Protein AF-A0A1X7SM51-F1 (afdb_monomer)

Organism: Amphimedon queenslandica (NCBI:txid400682)

pLDDT: mean 74.19, std 21.56, range [29.61, 98.06]

Foldseek 3Di:
DVVLLVVLLVVLQVLLVVDPLRDDLVVVLVVVCVVDVVCNVVSVVDDDVSSVSVSLSVVAAQQDPPVVVCSCVVSVSVVSVVSVVVSNVVLVVVLVVVVCCCCVVPNPDDDQADEDEDEQVDPPSVVVNVVVSDDPSHQDYFHDYDDPPPPDDPPRDDDPDPDDDPDPPDDDD

Radius of gyration: 20.59 Å; Cα contacts (8 Å, |Δi|>4): 116; chains: 1; bounding box: 46×61×58 Å

Sequence (173 aa):
MRLKFEKTFITVGSIMLKNPQLPSINDIKSVLRFCNKALRPQLAQCKNIHEILELISDNSSFGDISLLEYLVNQFNIEEAKPVIKEYKEAVEEFKEMRLSRIFNEQFLHASERMIIVVDEDMNGLIYKDVQELLPDHVRAVNVIRYGRDGDSMLGVWKQKSSANSVGKTSQTT

Secondary structure (DSSP, 8-state):
-HHHHHHHHHHHHHHHHH-TTPPPHHHHHHHHHHH-GGGHHHHHH--SHHHHHHHHHTTS-SS--HHHHHHHHHTT-GGGHHHHHHHHHHHHHHHHHHHHHHHHHHTTTT-S-------TTS-HHHHHHHHHTS-TT----------SSS-----------------------

Mean predicted aligned error: 12.81 Å

Structure (mmCIF, N/CA/C/O backbone):
data_AF-A0A1X7SM51-F1
#
_entry.id   AF-A0A1X7SM51-F1
#
loop_
_atom_site.group_PDB
_atom_site.id
_atom_site.type_symbol
_atom_site.label_atom_id
_atom_site.label_alt_id
_atom_site.label_comp_id
_atom_site.label_asym_id
_atom_site.label_entity_id
_atom_site.label_seq_id
_atom_site.pdbx_PDB_ins_code
_atom_site.Cartn_x
_atom_site.Cartn_y
_atom_site.Cartn_z
_atom_site.occupancy
_atom_site.B_iso_or_equiv
_atom_site.auth_seq_id
_atom_site.auth_comp_id
_atom_site.auth_asym_id
_atom_site.auth_atom_id
_atom_site.pdbx_PDB_model_num
ATOM 1 N N . MET A 1 1 ? 12.263 -6.465 -4.363 1.00 85.56 1 MET A N 1
ATOM 2 C CA . MET A 1 1 ? 11.324 -5.329 -4.286 1.00 85.56 1 MET A CA 1
ATOM 3 C C . MET A 1 1 ? 9.883 -5.751 -4.064 1.00 85.56 1 MET A C 1
ATOM 5 O O . MET A 1 1 ? 9.358 -5.364 -3.031 1.00 85.56 1 MET A O 1
ATOM 9 N N . ARG A 1 2 ? 9.276 -6.615 -4.892 1.00 82.88 2 ARG A N 1
ATOM 10 C CA . ARG A 1 2 ? 7.895 -7.091 -4.654 1.00 82.88 2 ARG A CA 1
ATOM 11 C C . ARG A 1 2 ? 7.664 -7.704 -3.261 1.00 82.88 2 ARG A C 1
ATOM 13 O O . ARG A 1 2 ? 6.760 -7.280 -2.560 1.00 82.88 2 ARG A O 1
ATOM 20 N N . LEU A 1 3 ? 8.570 -8.568 -2.796 1.00 88.00 3 LEU A N 1
ATOM 21 C CA . LEU A 1 3 ? 8.514 -9.108 -1.426 1.00 88.00 3 LEU A CA 1
ATOM 22 C C . LEU A 1 3 ? 8.592 -8.021 -0.337 1.00 88.00 3 LEU A C 1
ATOM 24 O O . LEU A 1 3 ? 7.968 -8.153 0.709 1.00 88.00 3 LEU A O 1
ATOM 28 N N . LYS A 1 4 ? 9.360 -6.942 -0.565 1.00 91.06 4 LYS A N 1
ATOM 29 C CA . LYS A 1 4 ? 9.457 -5.821 0.386 1.00 91.06 4 LYS A CA 1
ATOM 30 C C . LYS A 1 4 ? 8.159 -5.004 0.388 1.00 91.06 4 LYS A C 1
ATOM 32 O O . LYS A 1 4 ? 7.714 -4.624 1.459 1.00 91.06 4 LYS A O 1
ATOM 37 N N . PHE A 1 5 ? 7.531 -4.819 -0.776 1.00 91.19 5 PHE A N 1
ATOM 38 C CA . PHE A 1 5 ? 6.209 -4.198 -0.915 1.00 91.19 5 PHE A CA 1
ATOM 39 C C . PHE A 1 5 ? 5.135 -4.979 -0.154 1.00 91.19 5 PHE A C 1
ATOM 41 O O . PHE A 1 5 ? 4.501 -4.428 0.738 1.00 91.19 5 PHE A O 1
ATOM 48 N N . GLU A 1 6 ? 4.997 -6.280 -0.406 1.00 91.75 6 GLU A N 1
ATOM 49 C CA . GLU A 1 6 ? 4.018 -7.125 0.297 1.00 91.75 6 GLU A CA 1
ATOM 50 C C . GLU A 1 6 ? 4.272 -7.145 1.811 1.00 91.75 6 GLU A C 1
ATOM 52 O O . GLU A 1 6 ? 3.352 -6.974 2.616 1.00 91.75 6 GLU A O 1
ATOM 57 N N . LYS A 1 7 ? 5.544 -7.251 2.218 1.00 94.69 7 LYS A N 1
ATOM 58 C CA . LYS A 1 7 ? 5.937 -7.176 3.629 1.00 94.69 7 LYS A CA 1
ATOM 59 C C . LYS A 1 7 ? 5.537 -5.845 4.275 1.00 94.69 7 LYS A C 1
ATOM 61 O O . LYS A 1 7 ? 5.133 -5.862 5.439 1.00 94.69 7 LYS A O 1
ATOM 66 N N . THR A 1 8 ? 5.621 -4.718 3.564 1.00 96.62 8 THR A N 1
ATOM 67 C CA . THR A 1 8 ? 5.170 -3.407 4.062 1.00 96.62 8 THR A CA 1
ATOM 68 C C . THR A 1 8 ? 3.690 -3.445 4.430 1.00 96.62 8 THR A C 1
ATOM 70 O O . THR A 1 8 ? 3.342 -3.104 5.560 1.00 96.62 8 THR A O 1
ATOM 73 N N . PHE A 1 9 ? 2.825 -3.940 3.541 1.00 95.94 9 PHE A N 1
ATOM 74 C CA . PHE A 1 9 ? 1.385 -4.047 3.810 1.00 95.94 9 PHE A CA 1
ATOM 75 C C . PHE A 1 9 ? 1.078 -4.986 4.982 1.00 95.94 9 PHE A C 1
ATOM 77 O O . PHE A 1 9 ? 0.302 -4.629 5.869 1.00 95.94 9 PHE A O 1
ATOM 84 N N . ILE A 1 10 ? 1.732 -6.150 5.045 1.00 95.19 10 ILE A N 1
ATOM 85 C CA . ILE A 1 10 ? 1.561 -7.111 6.149 1.00 95.19 10 ILE A CA 1
ATOM 86 C C . ILE A 1 10 ? 1.989 -6.499 7.489 1.00 95.19 10 ILE A C 1
ATOM 88 O O . ILE A 1 10 ? 1.301 -6.651 8.506 1.00 95.19 10 ILE A O 1
ATOM 92 N N . THR A 1 11 ? 3.119 -5.790 7.499 1.00 97.19 11 THR A N 1
ATOM 93 C CA . THR A 1 11 ? 3.666 -5.160 8.706 1.00 97.19 11 THR A CA 1
ATOM 94 C C . THR A 1 11 ? 2.745 -4.045 9.189 1.00 97.19 11 THR A C 1
ATOM 96 O O . THR A 1 11 ? 2.370 -4.033 10.360 1.00 97.19 11 THR A O 1
ATOM 99 N N . VAL A 1 12 ? 2.308 -3.158 8.288 1.00 96.50 12 VAL A N 1
ATOM 100 C CA . VAL A 1 12 ? 1.354 -2.088 8.616 1.00 96.50 12 VAL A CA 1
ATOM 101 C C . VAL A 1 12 ? 0.032 -2.669 9.116 1.00 96.50 12 VAL A C 1
ATOM 103 O O . VAL A 1 12 ? -0.463 -2.229 10.149 1.00 96.50 12 VAL A O 1
ATOM 106 N N . GLY A 1 13 ? -0.506 -3.708 8.472 1.00 95.06 13 GLY A N 1
ATOM 107 C CA . GLY A 1 13 ? -1.729 -4.371 8.932 1.00 95.06 13 GLY A CA 1
ATOM 108 C C . GLY A 1 13 ? -1.597 -4.974 10.331 1.00 95.06 13 GLY A C 1
ATOM 109 O O . GLY A 1 13 ? -2.502 -4.845 11.154 1.00 95.06 13 GLY A O 1
ATOM 110 N N . SER A 1 14 ? -0.440 -5.562 10.640 1.00 95.44 14 SER A N 1
ATOM 111 C CA . SER A 1 14 ? -0.146 -6.088 11.978 1.00 95.44 14 SER A CA 1
ATOM 112 C C . SER A 1 14 ? -0.064 -4.986 13.036 1.00 95.44 14 SER A C 1
ATOM 114 O O . SER A 1 14 ? -0.478 -5.199 14.174 1.00 95.44 14 SER A O 1
ATOM 116 N N . ILE A 1 15 ? 0.466 -3.813 12.677 1.00 95.88 15 ILE A N 1
ATOM 117 C CA . ILE A 1 15 ? 0.505 -2.633 13.550 1.00 95.88 15 ILE A CA 1
ATOM 118 C C . ILE A 1 15 ? -0.911 -2.099 13.777 1.00 95.88 15 ILE A C 1
ATOM 120 O O . ILE A 1 15 ? -1.302 -1.886 14.921 1.00 95.88 15 ILE A O 1
ATOM 124 N N . MET A 1 16 ? -1.698 -1.957 12.707 1.00 93.56 16 MET A N 1
ATOM 125 C CA . MET A 1 16 ? -3.091 -1.506 12.772 1.00 93.56 16 MET A CA 1
ATOM 126 C C . MET A 1 16 ? -3.907 -2.362 13.738 1.00 93.56 16 MET A C 1
ATOM 128 O O . MET A 1 16 ? -4.549 -1.819 14.627 1.00 93.56 16 MET A O 1
ATOM 132 N N . LEU A 1 17 ? -3.826 -3.690 13.629 1.00 91.75 17 LEU A N 1
ATOM 133 C CA . LEU A 1 17 ? -4.563 -4.608 14.506 1.00 91.75 17 LEU A CA 1
ATOM 134 C C . LEU A 1 17 ? -4.166 -4.534 15.983 1.00 91.75 17 LEU A C 1
ATOM 136 O O . LEU A 1 17 ? -4.967 -4.878 16.847 1.00 91.75 17 LEU A O 1
ATOM 140 N N . LYS A 1 18 ? -2.930 -4.126 16.276 1.00 92.56 18 LYS A N 1
ATOM 141 C CA . LYS A 1 18 ? -2.448 -3.950 17.650 1.00 92.56 18 LYS A CA 1
ATOM 142 C C . LYS A 1 18 ? -2.796 -2.578 18.219 1.00 92.56 18 LYS A C 1
ATOM 144 O O . LYS A 1 18 ? -2.688 -2.408 19.430 1.00 92.56 18 LYS A O 1
ATOM 149 N N . ASN A 1 19 ? -3.186 -1.617 17.379 1.00 88.81 19 ASN A N 1
ATOM 150 C CA . ASN A 1 19 ? -3.528 -0.272 17.812 1.00 88.81 19 ASN A CA 1
ATOM 151 C C . ASN A 1 19 ? -4.924 -0.266 18.472 1.00 88.81 19 ASN A C 1
ATOM 153 O O . ASN A 1 19 ? -5.920 -0.496 17.785 1.00 88.81 19 ASN A O 1
ATOM 157 N N . PRO A 1 20 ? -5.036 0.041 19.779 1.00 83.12 20 PRO A N 1
ATOM 158 C CA . PRO A 1 20 ? -6.324 0.084 20.474 1.00 83.12 20 PRO A CA 1
ATOM 159 C C . PRO A 1 20 ? -7.262 1.179 19.953 1.00 83.12 20 PRO A C 1
ATOM 161 O O . PRO A 1 20 ? -8.471 1.085 20.135 1.00 83.12 20 PRO A O 1
ATOM 164 N N . GLN A 1 21 ? -6.701 2.217 19.328 1.00 85.19 21 GLN A N 1
ATOM 165 C CA . GLN A 1 21 ? -7.435 3.340 18.746 1.00 85.19 21 GLN A CA 1
ATOM 166 C C . GLN A 1 21 ? -7.780 3.111 17.271 1.00 85.19 21 GLN A C 1
ATOM 168 O O . GLN A 1 21 ? -8.213 4.042 16.589 1.00 85.19 21 GLN A O 1
ATOM 173 N N . LEU A 1 22 ? -7.568 1.895 16.752 1.00 87.75 22 LEU A N 1
ATOM 174 C CA . LEU A 1 22 ? -7.929 1.582 15.380 1.00 87.75 22 LEU A CA 1
ATOM 175 C C . LEU A 1 22 ? -9.447 1.771 15.192 1.00 87.75 22 LEU A C 1
ATOM 177 O O . LEU A 1 22 ? -10.234 1.163 15.923 1.00 87.75 22 LEU A O 1
ATOM 181 N N . PRO A 1 23 ? -9.878 2.569 14.201 1.00 87.81 23 PRO A N 1
ATOM 182 C CA . PRO A 1 23 ? -11.288 2.706 13.875 1.00 87.81 23 PRO A CA 1
ATOM 183 C C . PRO A 1 23 ? -11.919 1.376 13.469 1.00 87.81 23 PRO A C 1
ATOM 185 O O . PRO A 1 23 ? -11.239 0.430 13.056 1.00 87.81 23 PRO A O 1
ATOM 188 N N . SER A 1 24 ? -13.251 1.325 13.500 1.00 91.81 24 SER A N 1
ATOM 189 C CA . SER A 1 24 ? -13.957 0.144 13.022 1.00 91.81 24 SER A CA 1
ATOM 190 C C . SER A 1 24 ? -13.695 -0.075 11.530 1.00 91.81 24 SER A C 1
ATOM 192 O O . SER A 1 24 ? -13.441 0.858 10.763 1.00 91.81 24 SER A O 1
ATOM 194 N N . ILE A 1 25 ? -13.841 -1.320 11.076 1.00 92.81 25 ILE A N 1
ATOM 195 C CA . ILE A 1 25 ? -13.734 -1.634 9.648 1.00 92.81 25 ILE A CA 1
ATOM 196 C C . ILE A 1 25 ? -14.685 -0.782 8.790 1.00 92.81 25 ILE A C 1
ATOM 198 O O . ILE A 1 25 ? -14.335 -0.398 7.676 1.00 92.81 25 ILE A O 1
ATOM 202 N N . ASN A 1 26 ? -15.869 -0.442 9.306 1.00 93.06 26 ASN A N 1
ATOM 203 C CA . ASN A 1 26 ? -16.843 0.377 8.588 1.00 93.06 26 ASN A CA 1
ATOM 204 C C . ASN A 1 26 ? -16.384 1.834 8.449 1.00 93.06 26 ASN A C 1
ATOM 206 O O . ASN A 1 26 ? -16.646 2.450 7.414 1.00 93.06 26 ASN A O 1
ATOM 210 N N . ASP A 1 27 ? -15.655 2.363 9.431 1.00 92.31 27 ASP A N 1
ATOM 211 C CA . ASP A 1 27 ? -15.072 3.706 9.359 1.00 92.31 27 ASP A CA 1
ATOM 212 C C . ASP A 1 27 ? -13.956 3.746 8.311 1.00 92.31 27 ASP A C 1
ATOM 214 O O . ASP A 1 27 ? -13.939 4.620 7.442 1.00 92.31 27 ASP A O 1
ATOM 218 N N . ILE A 1 28 ? -13.089 2.728 8.309 1.00 93.25 28 ILE A N 1
ATOM 219 C CA . ILE A 1 28 ? -12.021 2.570 7.311 1.00 93.25 28 ILE A CA 1
ATOM 220 C C . ILE A 1 28 ? -12.614 2.468 5.899 1.00 93.25 28 ILE A C 1
ATOM 222 O O . ILE A 1 28 ? -12.200 3.193 4.990 1.00 93.25 28 ILE A O 1
ATOM 226 N N . LYS A 1 29 ? -13.639 1.625 5.710 1.00 93.50 29 LYS A N 1
ATOM 227 C CA . LYS A 1 29 ? -14.370 1.521 4.437 1.00 93.50 29 LYS A CA 1
ATOM 228 C C . LYS A 1 29 ? -14.987 2.855 4.023 1.00 93.50 29 LYS A C 1
ATOM 230 O O . LYS A 1 29 ? -14.959 3.197 2.842 1.00 93.50 29 LYS A O 1
ATOM 235 N N . SER A 1 30 ? -15.548 3.604 4.969 1.00 91.31 30 SER A N 1
ATOM 236 C CA . SER A 1 30 ? -16.183 4.894 4.693 1.00 91.31 30 SER A CA 1
ATOM 237 C C . SER A 1 30 ? -15.177 5.903 4.156 1.00 91.31 30 SER A C 1
ATOM 239 O O . SER A 1 30 ? -15.439 6.503 3.116 1.00 91.31 30 SER A O 1
ATOM 241 N N . VAL A 1 31 ? -14.003 6.013 4.783 1.00 91.38 31 VAL A N 1
ATOM 242 C CA . VAL A 1 31 ? -12.898 6.860 4.309 1.00 91.38 31 VAL A CA 1
ATOM 243 C C . VAL A 1 31 ? -12.466 6.454 2.895 1.00 91.38 31 VAL A C 1
ATOM 245 O O . VAL A 1 31 ? -12.480 7.272 1.972 1.00 91.38 31 VAL A O 1
ATOM 248 N N . LEU A 1 32 ? -12.187 5.167 2.677 1.00 91.75 32 LEU A N 1
ATOM 249 C CA . LEU A 1 32 ? -11.731 4.650 1.381 1.00 91.75 32 LEU A CA 1
ATOM 250 C C . LEU A 1 32 ? -12.743 4.851 0.246 1.00 91.75 32 LEU A C 1
ATOM 252 O O . LEU A 1 32 ? -12.358 5.037 -0.912 1.00 91.75 32 LEU A O 1
ATOM 256 N N . ARG A 1 33 ? -14.041 4.885 0.570 1.00 88.44 33 ARG A N 1
ATOM 257 C CA . ARG A 1 33 ? -15.125 5.153 -0.386 1.00 88.44 33 ARG A CA 1
ATOM 258 C C . ARG A 1 33 ? -14.999 6.519 -1.068 1.00 88.44 33 ARG A C 1
ATOM 260 O O . ARG A 1 33 ? -15.546 6.694 -2.170 1.00 88.44 33 ARG A O 1
ATOM 267 N N . PHE A 1 34 ? -14.339 7.474 -0.413 1.00 86.75 34 PHE A N 1
ATOM 268 C CA . PHE A 1 34 ? -14.069 8.813 -0.934 1.00 86.75 34 PHE A CA 1
ATOM 269 C C . PHE A 1 34 ? -12.727 8.895 -1.666 1.00 86.75 34 PHE A C 1
ATOM 271 O O . PHE A 1 34 ? -12.649 9.610 -2.662 1.00 86.75 34 PHE A O 1
ATOM 278 N N . CYS A 1 35 ? -11.724 8.121 -1.243 1.00 84.94 35 CYS A N 1
ATOM 279 C CA . CYS A 1 35 ? -10.391 8.116 -1.851 1.00 84.94 35 CYS A CA 1
ATOM 280 C C . CYS A 1 35 ? -10.374 7.463 -3.237 1.00 84.94 35 CYS A C 1
ATOM 282 O O . CYS A 1 35 ? -9.804 8.016 -4.173 1.00 84.94 35 CYS A O 1
ATOM 284 N N . ASN A 1 36 ? -11.012 6.298 -3.393 1.00 81.50 36 ASN A N 1
ATOM 285 C CA . ASN A 1 36 ? -11.005 5.574 -4.661 1.00 81.50 36 ASN A CA 1
ATOM 286 C C . ASN A 1 36 ? -12.380 4.968 -4.970 1.00 81.50 36 ASN A C 1
ATOM 288 O O . ASN A 1 36 ? -12.775 3.920 -4.457 1.00 81.50 36 ASN A O 1
ATOM 292 N N . LYS A 1 37 ? -13.125 5.638 -5.859 1.00 85.88 37 LYS A N 1
ATOM 293 C CA . LYS A 1 37 ? -14.481 5.216 -6.240 1.00 85.88 37 LYS A CA 1
ATOM 294 C C . LYS A 1 37 ? -14.504 3.872 -6.977 1.00 85.88 37 LYS A C 1
ATOM 296 O O . LYS A 1 37 ? -15.522 3.187 -6.894 1.00 85.88 37 LYS A O 1
ATOM 301 N N . ALA A 1 38 ? -13.418 3.489 -7.651 1.00 86.81 38 ALA A N 1
ATOM 302 C CA . ALA A 1 38 ? -13.337 2.222 -8.375 1.00 86.81 38 ALA A CA 1
ATOM 303 C C . ALA A 1 38 ? -13.301 1.013 -7.426 1.00 86.81 38 ALA A C 1
ATOM 305 O O . ALA A 1 38 ? -13.837 -0.039 -7.760 1.00 86.81 38 ALA A O 1
ATOM 306 N N . LEU A 1 39 ? -12.765 1.181 -6.211 1.00 87.94 39 LEU A N 1
ATOM 307 C CA . LEU A 1 39 ? -12.671 0.099 -5.225 1.00 87.94 39 LEU A CA 1
ATOM 308 C C . LEU A 1 39 ? -13.997 -0.202 -4.522 1.00 87.94 39 LEU A C 1
ATOM 310 O O . LEU A 1 39 ? -14.110 -1.226 -3.860 1.00 87.94 39 LEU A O 1
ATOM 314 N N . ARG A 1 40 ? -15.021 0.653 -4.654 1.00 91.31 40 ARG A N 1
ATOM 315 C CA . ARG A 1 40 ? -16.273 0.558 -3.879 1.00 91.31 40 ARG A CA 1
ATOM 316 C C . ARG A 1 40 ? -16.940 -0.826 -3.894 1.00 91.31 40 ARG A C 1
ATOM 318 O O . ARG A 1 40 ? -17.359 -1.245 -2.816 1.00 91.31 40 ARG A O 1
ATOM 325 N N . PRO A 1 41 ? -17.074 -1.528 -5.040 1.00 92.06 41 PRO A N 1
ATOM 326 C CA . PRO A 1 41 ? -17.723 -2.838 -5.059 1.00 92.06 41 PRO A CA 1
ATOM 327 C C . PRO A 1 41 ? -16.928 -3.893 -4.284 1.00 92.06 41 PRO A C 1
ATOM 329 O O . PRO A 1 41 ? -17.510 -4.644 -3.508 1.00 92.06 41 PRO A O 1
ATOM 332 N N . GLN A 1 42 ? -15.603 -3.911 -4.452 1.00 94.25 42 GLN A N 1
ATOM 333 C CA . GLN A 1 42 ? -14.708 -4.876 -3.804 1.00 94.25 42 GLN A CA 1
ATOM 334 C C . GLN A 1 42 ? -14.558 -4.560 -2.310 1.00 94.25 42 GLN A C 1
ATOM 336 O O . GLN A 1 42 ? -14.701 -5.433 -1.461 1.00 94.25 42 GLN A O 1
ATOM 341 N N . LEU A 1 43 ? -14.423 -3.277 -1.972 1.00 94.25 43 LEU A N 1
ATOM 342 C CA . LEU A 1 43 ? -14.335 -2.779 -0.601 1.00 94.25 43 LEU A CA 1
ATOM 343 C C . LEU A 1 43 ? -15.568 -3.139 0.243 1.00 94.25 43 LEU A C 1
ATOM 345 O O . LEU A 1 43 ? -15.461 -3.362 1.450 1.00 94.25 43 LEU A O 1
ATOM 349 N N . ALA A 1 44 ? -16.753 -3.203 -0.375 1.00 91.69 44 ALA A N 1
ATOM 350 C CA . ALA A 1 44 ? -17.967 -3.632 0.313 1.00 91.69 44 ALA A CA 1
ATOM 351 C C . ALA A 1 44 ? -17.863 -5.085 0.808 1.00 91.69 44 ALA A C 1
ATOM 353 O O . ALA A 1 44 ? -18.373 -5.386 1.889 1.00 91.69 44 ALA A O 1
ATOM 354 N N . GLN A 1 45 ? -17.164 -5.945 0.060 1.00 94.38 45 GLN A N 1
ATOM 355 C CA . GLN A 1 45 ? -17.023 -7.375 0.338 1.00 94.38 45 GLN A CA 1
ATOM 356 C C . GLN A 1 45 ? -15.961 -7.688 1.402 1.00 94.38 45 GLN A C 1
ATOM 358 O O . GLN A 1 45 ? -16.081 -8.719 2.060 1.00 94.38 45 GLN A O 1
ATOM 363 N N . CYS A 1 46 ? -14.981 -6.802 1.619 1.00 95.81 46 CYS A N 1
ATOM 364 C CA . CYS A 1 46 ? -13.913 -7.020 2.600 1.00 95.81 46 CYS A CA 1
ATOM 365 C C . CYS A 1 46 ? -14.466 -7.205 4.026 1.00 95.81 46 CYS A C 1
ATOM 367 O O . CYS A 1 46 ? -15.263 -6.394 4.501 1.00 95.81 46 CYS A O 1
ATOM 369 N N . LYS A 1 47 ? -14.023 -8.230 4.750 1.00 94.75 47 LYS A N 1
ATOM 370 C CA . LYS A 1 47 ? -14.522 -8.588 6.091 1.00 94.75 47 LYS A CA 1
ATOM 371 C C . LYS A 1 47 ? -13.599 -8.165 7.223 1.00 94.75 47 LYS A C 1
ATOM 373 O O . LYS A 1 47 ? -14.043 -8.046 8.361 1.00 94.75 47 LYS A O 1
ATOM 378 N N . ASN A 1 48 ? -12.327 -7.941 6.924 1.00 92.81 48 ASN A N 1
ATOM 379 C CA . ASN A 1 48 ? -11.302 -7.569 7.893 1.00 92.81 48 ASN A CA 1
ATOM 380 C C . ASN A 1 48 ? -10.319 -6.561 7.275 1.00 92.81 48 ASN A C 1
ATOM 382 O O . ASN A 1 48 ? -10.382 -6.252 6.084 1.00 92.81 48 ASN A O 1
ATOM 386 N N . ILE A 1 49 ? -9.420 -6.026 8.104 1.00 92.38 49 ILE A N 1
ATOM 387 C CA . ILE A 1 49 ? -8.417 -5.051 7.665 1.00 92.38 49 ILE A CA 1
ATOM 388 C C . ILE A 1 49 ? -7.415 -5.644 6.672 1.00 92.38 49 ILE A C 1
ATOM 390 O O . ILE A 1 49 ? -6.975 -4.936 5.774 1.00 92.38 49 ILE A O 1
ATOM 394 N N . HIS A 1 50 ? -7.083 -6.932 6.786 1.00 93.12 50 HIS A N 1
ATOM 395 C CA . HIS A 1 50 ? -6.148 -7.576 5.868 1.00 93.12 50 HIS A CA 1
ATOM 396 C C . HIS A 1 50 ? -6.706 -7.618 4.448 1.00 93.12 50 HIS A C 1
ATOM 398 O O . HIS A 1 50 ? -6.012 -7.191 3.538 1.00 93.12 50 HIS A O 1
ATOM 404 N N . GLU A 1 51 ? -7.971 -8.002 4.274 1.00 95.19 51 GLU A N 1
ATOM 405 C CA . GLU A 1 51 ? -8.646 -7.986 2.968 1.00 95.19 51 GLU A CA 1
ATOM 406 C C . GLU A 1 51 ? -8.725 -6.567 2.375 1.00 95.19 51 GLU A C 1
ATOM 408 O O . GLU A 1 51 ? -8.641 -6.389 1.163 1.00 95.19 51 GLU A O 1
ATOM 413 N N . ILE A 1 52 ? -8.866 -5.531 3.214 1.00 95.06 52 ILE A N 1
ATOM 414 C CA . ILE A 1 52 ? -8.817 -4.133 2.752 1.00 95.06 52 ILE A CA 1
ATOM 415 C C . ILE A 1 52 ? -7.406 -3.764 2.280 1.00 95.06 52 ILE A C 1
ATOM 417 O O . ILE A 1 52 ? -7.251 -3.126 1.242 1.00 95.06 52 ILE A O 1
ATOM 421 N N . LEU A 1 53 ? -6.379 -4.128 3.046 1.00 95.00 53 LEU A N 1
ATOM 422 C CA . LEU A 1 53 ? -4.988 -3.819 2.720 1.00 95.00 53 LEU A CA 1
ATOM 423 C C . LEU A 1 53 ? -4.501 -4.591 1.491 1.00 95.00 53 LEU A C 1
ATOM 425 O O . LEU A 1 53 ? -3.776 -4.023 0.680 1.00 95.00 53 LEU A O 1
ATOM 429 N N . GLU A 1 54 ? -4.937 -5.837 1.329 1.00 94.06 54 GLU A N 1
ATOM 430 C CA . GLU A 1 54 ? -4.727 -6.647 0.129 1.00 94.06 54 GLU A CA 1
ATOM 431 C C . GLU A 1 54 ? -5.373 -5.978 -1.084 1.00 94.06 54 GLU A C 1
ATOM 433 O O . GLU A 1 54 ? -4.681 -5.693 -2.056 1.00 94.06 54 GLU A O 1
ATOM 438 N N . LEU A 1 55 ? -6.644 -5.571 -0.980 1.00 94.19 55 LEU A N 1
ATOM 439 C CA . LEU A 1 55 ? -7.324 -4.830 -2.044 1.00 94.19 55 LEU A CA 1
ATOM 440 C C . LEU A 1 55 ? -6.575 -3.547 -2.439 1.00 94.19 55 LEU A C 1
ATOM 442 O O . LEU A 1 55 ? -6.501 -3.210 -3.621 1.00 94.19 55 LEU A O 1
ATOM 446 N N . ILE A 1 56 ? -6.035 -2.808 -1.466 1.00 92.88 56 ILE A N 1
ATOM 447 C CA . ILE A 1 56 ? -5.236 -1.608 -1.743 1.00 92.88 56 ILE A CA 1
ATOM 448 C C . ILE A 1 56 ? -3.939 -1.989 -2.462 1.00 92.88 56 ILE A C 1
ATOM 450 O O . ILE A 1 56 ? -3.643 -1.404 -3.498 1.00 92.88 56 ILE A O 1
ATOM 454 N N . SER A 1 57 ? -3.204 -2.978 -1.950 1.00 91.69 57 SER A N 1
ATOM 455 C CA . SER A 1 57 ? -1.966 -3.493 -2.550 1.00 91.69 57 SER A CA 1
ATOM 456 C C . SER A 1 57 ? -2.174 -3.942 -3.998 1.00 91.69 57 SER A C 1
ATOM 458 O O . SER A 1 57 ? -1.405 -3.566 -4.882 1.00 91.69 57 SER A O 1
ATOM 460 N N . ASP A 1 58 ? -3.249 -4.680 -4.261 1.00 88.75 58 ASP A N 1
ATOM 461 C CA . ASP A 1 58 ? -3.596 -5.203 -5.584 1.00 88.75 58 ASP A CA 1
ATOM 462 C C . ASP A 1 58 ? -4.008 -4.120 -6.576 1.00 88.75 58 ASP A C 1
ATOM 464 O O . ASP A 1 58 ? -4.078 -4.375 -7.773 1.00 88.75 58 ASP A O 1
ATOM 468 N N . ASN A 1 59 ? -4.291 -2.907 -6.102 1.00 87.38 59 ASN A N 1
ATOM 469 C CA . ASN A 1 59 ? -4.635 -1.763 -6.941 1.00 87.38 59 ASN A CA 1
ATOM 470 C C . ASN A 1 59 ? -3.582 -0.644 -6.883 1.00 87.38 59 ASN A C 1
ATOM 472 O O . ASN A 1 59 ? -3.780 0.410 -7.494 1.00 87.38 59 ASN A O 1
ATOM 476 N N . SER A 1 60 ? -2.471 -0.879 -6.186 1.00 86.00 60 SER A N 1
ATOM 477 C CA . SER A 1 60 ? -1.331 0.027 -6.065 1.00 86.00 60 SER A CA 1
ATOM 478 C C . SER A 1 60 ? -0.214 -0.391 -7.017 1.00 86.00 60 SER A C 1
ATOM 480 O O . SER A 1 60 ? 0.050 -1.581 -7.206 1.00 86.00 60 SER A O 1
ATOM 482 N N . SER A 1 61 ? 0.468 0.595 -7.605 1.00 82.88 61 SER A N 1
ATOM 483 C CA . SER A 1 61 ? 1.781 0.345 -8.199 1.00 82.88 61 SER A CA 1
ATOM 484 C C . SER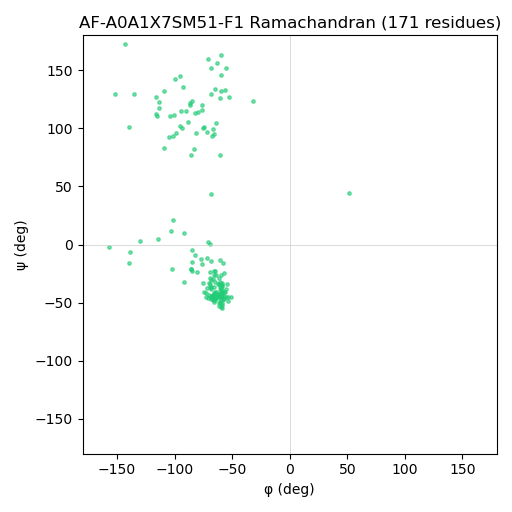 A 1 61 ? 2.794 0.113 -7.076 1.00 82.88 61 SER A C 1
ATOM 486 O O . SER A 1 61 ? 2.586 0.485 -5.919 1.00 82.88 61 SER A O 1
ATOM 488 N N . PHE A 1 62 ? 3.908 -0.523 -7.405 1.00 79.06 62 PHE A N 1
ATOM 489 C CA . PHE A 1 62 ? 5.004 -0.741 -6.476 1.00 79.06 62 PHE A CA 1
ATOM 490 C C . PHE A 1 62 ? 5.560 0.587 -5.923 1.00 79.06 62 PHE A C 1
ATOM 492 O O . PHE A 1 62 ? 5.941 0.638 -4.750 1.00 79.06 62 PHE A O 1
ATOM 499 N N . GLY A 1 63 ? 5.607 1.659 -6.722 1.00 80.00 63 GLY A N 1
ATOM 500 C CA . GLY A 1 63 ? 6.082 2.970 -6.270 1.00 80.00 63 GLY A CA 1
ATOM 501 C C . GLY A 1 63 ? 5.015 3.840 -5.598 1.00 80.00 63 GLY A C 1
ATOM 502 O O . GLY A 1 63 ? 5.371 4.719 -4.813 1.00 80.00 63 GLY A O 1
ATOM 503 N N . ASP A 1 64 ? 3.725 3.577 -5.832 1.00 86.62 64 ASP A N 1
ATOM 504 C CA . ASP A 1 64 ? 2.615 4.340 -5.256 1.00 86.62 64 ASP A CA 1
ATOM 505 C C . ASP A 1 64 ? 1.904 3.586 -4.120 1.00 86.62 64 ASP A C 1
ATOM 507 O O . ASP A 1 64 ? 0.927 2.846 -4.301 1.00 86.62 64 ASP A O 1
ATOM 511 N N . ILE A 1 65 ? 2.371 3.854 -2.900 1.00 93.19 65 ILE A N 1
ATOM 512 C CA . ILE A 1 65 ? 1.703 3.455 -1.654 1.00 93.19 65 ILE A CA 1
ATOM 513 C C . ILE A 1 65 ? 0.939 4.615 -0.994 1.00 93.19 65 ILE A C 1
ATOM 515 O O . ILE A 1 65 ? 0.666 4.565 0.208 1.00 93.19 65 ILE A O 1
ATOM 519 N N . SER A 1 66 ? 0.583 5.672 -1.735 1.00 92.44 66 SER A N 1
ATOM 520 C CA . SER A 1 66 ? -0.038 6.874 -1.159 1.00 92.44 66 SER A CA 1
ATOM 521 C C . SER A 1 66 ? -1.366 6.591 -0.464 1.00 92.44 66 SER A C 1
ATOM 523 O O . SER A 1 66 ? -1.673 7.228 0.541 1.00 92.44 66 SER A O 1
ATOM 525 N N . LEU A 1 67 ? -2.146 5.613 -0.936 1.00 93.06 67 LEU A N 1
ATOM 526 C CA . LEU A 1 67 ? -3.397 5.244 -0.269 1.00 93.06 67 LEU A CA 1
ATOM 527 C C . LEU A 1 67 ? -3.151 4.586 1.099 1.00 93.06 67 LEU A C 1
ATOM 529 O O . LEU A 1 67 ? -3.873 4.872 2.053 1.00 93.06 67 LEU A O 1
ATOM 533 N N . LEU A 1 68 ? -2.110 3.754 1.213 1.00 95.31 68 LEU A N 1
ATOM 534 C CA . LEU A 1 68 ? -1.697 3.153 2.483 1.00 95.31 68 LEU A CA 1
ATOM 535 C C . LEU A 1 68 ? -1.189 4.226 3.456 1.00 95.31 68 LEU A C 1
ATOM 537 O O . LEU A 1 68 ? -1.612 4.268 4.609 1.00 95.31 68 LEU A O 1
ATOM 541 N N . GLU A 1 69 ? -0.324 5.124 2.980 1.00 96.06 69 GLU A N 1
ATOM 542 C CA . GLU A 1 69 ? 0.183 6.256 3.762 1.00 96.06 69 GLU A CA 1
ATOM 543 C C . GLU A 1 69 ? -0.945 7.177 4.238 1.00 96.06 69 GLU A C 1
ATOM 545 O O . GLU A 1 69 ? -0.966 7.592 5.398 1.00 96.06 69 GLU A O 1
ATOM 550 N N . TYR A 1 70 ? -1.907 7.474 3.363 1.00 94.81 70 TYR A N 1
ATOM 551 C CA . TYR A 1 70 ? -3.065 8.283 3.714 1.00 94.81 70 TYR A CA 1
ATOM 552 C C . TYR A 1 70 ? -3.857 7.657 4.864 1.00 94.81 70 TYR A C 1
ATOM 554 O O . TYR A 1 70 ? -4.181 8.366 5.811 1.00 94.81 70 TYR A O 1
ATOM 562 N N . LEU A 1 71 ? -4.121 6.344 4.840 1.00 93.88 71 LEU A N 1
ATOM 563 C CA . LEU A 1 71 ? -4.809 5.667 5.947 1.00 93.88 71 LEU A CA 1
ATOM 564 C C .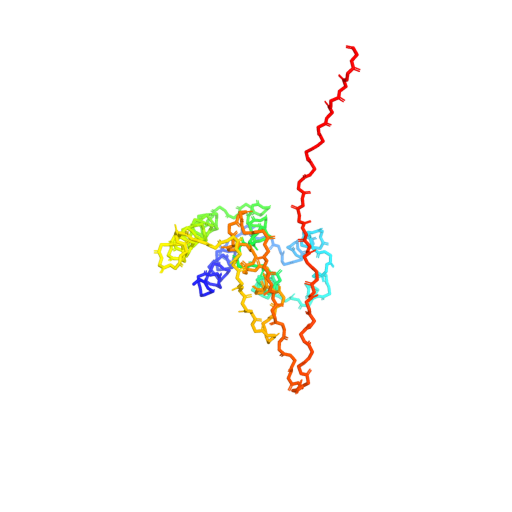 LEU A 1 71 ? -4.016 5.737 7.254 1.00 93.88 71 LEU A C 1
ATOM 566 O O . LEU A 1 71 ? -4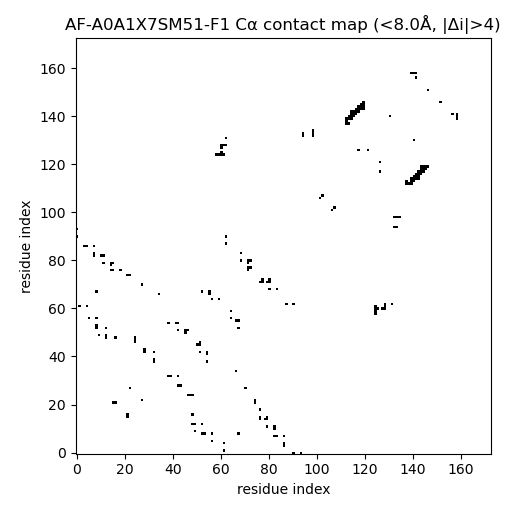.592 6.026 8.303 1.00 93.88 71 LEU A O 1
ATOM 570 N N . VAL A 1 72 ? -2.704 5.494 7.190 1.00 94.75 72 VAL A N 1
ATOM 571 C CA . VAL A 1 72 ? -1.807 5.584 8.352 1.00 94.75 72 VAL A CA 1
ATOM 572 C C . VAL A 1 72 ? -1.879 6.974 8.989 1.00 94.75 72 VAL A C 1
ATOM 574 O O . VAL A 1 72 ? -2.005 7.084 10.208 1.00 94.75 72 VAL A O 1
ATOM 577 N N . ASN A 1 73 ? -1.862 8.028 8.172 1.00 94.50 73 ASN A N 1
ATOM 578 C CA . ASN A 1 73 ? -1.944 9.409 8.642 1.00 94.50 73 ASN A CA 1
ATOM 579 C C . ASN A 1 73 ? -3.347 9.779 9.140 1.00 94.50 73 ASN A C 1
ATOM 581 O O . ASN A 1 73 ? -3.479 10.355 10.216 1.00 94.50 73 ASN A O 1
ATOM 585 N N . GLN A 1 74 ? -4.392 9.418 8.392 1.00 92.88 74 GLN A N 1
ATOM 586 C CA . GLN A 1 74 ? -5.788 9.720 8.715 1.00 92.88 74 GLN A CA 1
ATOM 587 C C . GLN A 1 74 ? -6.208 9.134 10.067 1.00 92.88 74 GLN A C 1
ATOM 589 O O . GLN A 1 74 ? -7.004 9.741 10.781 1.00 92.88 74 GLN A O 1
ATOM 594 N N . PHE A 1 75 ? -5.677 7.963 10.418 1.00 91.56 75 PHE A N 1
ATOM 595 C CA . PHE A 1 75 ? -5.976 7.279 11.677 1.00 91.56 75 PHE A CA 1
ATOM 596 C C . PHE A 1 75 ? -4.864 7.396 12.719 1.00 91.56 75 PHE A C 1
ATOM 598 O O . PHE A 1 75 ? -4.908 6.709 13.735 1.00 91.56 75 PHE A O 1
ATOM 605 N N . ASN A 1 76 ? -3.889 8.278 12.482 1.00 93.00 76 ASN A N 1
ATOM 606 C CA . ASN A 1 76 ? -2.815 8.599 13.415 1.00 93.00 76 ASN A CA 1
ATOM 607 C C . ASN A 1 76 ? -2.067 7.361 13.954 1.00 93.00 76 ASN A C 1
ATOM 609 O O . ASN A 1 76 ? -1.805 7.242 15.152 1.00 93.00 76 ASN A O 1
ATOM 613 N N . ILE A 1 77 ? -1.744 6.417 13.064 1.00 94.12 77 ILE A N 1
ATOM 614 C CA . ILE A 1 77 ? -1.030 5.178 13.401 1.00 94.12 77 ILE A CA 1
ATOM 615 C C . ILE A 1 77 ? 0.474 5.471 13.371 1.00 94.12 77 ILE A C 1
ATOM 617 O O . ILE A 1 77 ? 1.172 5.167 12.402 1.00 94.12 77 ILE A O 1
ATOM 621 N N . GLU A 1 78 ? 0.964 6.133 14.417 1.00 94.25 78 GLU A N 1
ATOM 622 C CA . GLU A 1 78 ? 2.347 6.620 14.506 1.00 94.25 78 GLU A CA 1
ATOM 623 C C . GLU A 1 78 ? 3.381 5.509 14.300 1.00 94.25 78 GLU A C 1
ATOM 625 O O . GLU A 1 78 ? 4.371 5.702 13.596 1.00 94.25 78 GLU A O 1
ATOM 630 N N . GLU A 1 79 ? 3.123 4.313 14.828 1.00 95.75 79 GLU A N 1
ATOM 631 C CA . GLU A 1 79 ? 4.033 3.171 14.741 1.00 95.75 79 GLU A CA 1
ATOM 632 C C . GLU A 1 79 ? 4.213 2.659 13.305 1.00 95.75 79 GLU A C 1
ATOM 634 O O . GLU A 1 79 ? 5.227 2.032 12.994 1.00 95.75 79 GLU A O 1
ATOM 639 N N . ALA A 1 80 ? 3.258 2.930 12.409 1.00 96.50 80 ALA A N 1
ATOM 640 C CA . ALA A 1 80 ? 3.335 2.528 11.007 1.00 96.50 80 ALA A CA 1
ATOM 641 C C . ALA A 1 80 ? 4.096 3.540 10.134 1.00 96.50 80 ALA A C 1
ATOM 643 O O . ALA A 1 80 ? 4.603 3.162 9.076 1.00 96.50 80 ALA A O 1
ATOM 644 N N . LYS A 1 81 ? 4.233 4.805 10.559 1.00 96.50 81 LYS A N 1
ATOM 645 C CA . LYS A 1 81 ? 4.917 5.844 9.766 1.00 96.50 81 LYS A CA 1
ATOM 646 C C . LYS A 1 81 ? 6.377 5.498 9.429 1.00 96.50 81 LYS A C 1
ATOM 648 O O . LYS A 1 81 ? 6.755 5.682 8.270 1.00 96.50 81 LYS A O 1
ATOM 653 N N . PRO A 1 82 ? 7.200 4.952 10.352 1.00 98.06 82 PRO A N 1
ATOM 654 C CA . PRO A 1 82 ? 8.559 4.521 10.025 1.00 98.06 82 PRO A CA 1
ATOM 655 C C . PRO A 1 82 ? 8.605 3.433 8.948 1.00 98.06 82 PRO A C 1
ATOM 657 O O . PRO A 1 82 ? 9.482 3.472 8.094 1.00 98.06 82 PRO A O 1
ATOM 660 N N . VAL A 1 83 ? 7.640 2.506 8.940 1.00 97.94 83 VAL A N 1
ATOM 661 C CA . VAL A 1 83 ? 7.561 1.422 7.944 1.00 97.94 83 VAL A CA 1
ATOM 662 C C . VAL A 1 83 ? 7.281 1.987 6.549 1.00 97.94 83 VAL A C 1
ATOM 664 O O . VAL A 1 83 ? 7.928 1.600 5.577 1.00 97.94 83 VAL A O 1
ATOM 667 N N . ILE A 1 84 ? 6.352 2.945 6.450 1.00 97.25 84 ILE A N 1
ATOM 668 C CA . ILE A 1 84 ? 6.053 3.660 5.198 1.00 97.25 84 ILE A CA 1
ATOM 669 C C . ILE A 1 84 ? 7.288 4.412 4.697 1.00 97.25 84 ILE A C 1
ATOM 671 O O . ILE A 1 84 ? 7.624 4.333 3.515 1.00 97.25 84 ILE A O 1
ATOM 675 N N . LYS A 1 85 ? 7.980 5.117 5.598 1.00 97.00 85 LYS A N 1
ATOM 676 C CA . LYS A 1 85 ? 9.193 5.869 5.273 1.00 97.00 85 LYS A CA 1
ATOM 677 C C . LYS A 1 85 ? 10.309 4.954 4.760 1.00 97.00 85 LYS A C 1
ATOM 679 O O . LYS A 1 85 ? 10.832 5.208 3.681 1.00 97.00 85 LYS A O 1
ATOM 684 N N . GLU A 1 86 ? 10.615 3.872 5.477 1.00 97.19 86 GLU A N 1
ATOM 685 C CA . GLU A 1 86 ? 11.652 2.905 5.085 1.00 97.19 86 GLU A CA 1
ATOM 686 C C . GLU A 1 86 ? 11.357 2.293 3.710 1.00 97.19 86 GLU A C 1
ATOM 688 O O . GLU A 1 86 ? 12.255 2.080 2.893 1.00 97.19 86 GLU A O 1
ATOM 693 N N . TYR A 1 87 ? 10.083 2.008 3.430 1.00 95.81 87 TYR A N 1
ATOM 694 C CA . TYR A 1 87 ? 9.690 1.493 2.130 1.00 95.81 87 TYR A CA 1
ATOM 695 C C . TYR A 1 87 ? 9.935 2.512 1.011 1.00 95.81 87 TYR A C 1
ATOM 697 O O . TYR A 1 87 ? 10.538 2.158 0.000 1.00 95.81 87 TYR A O 1
ATOM 705 N N . LYS A 1 88 ? 9.516 3.769 1.198 1.00 94.12 88 LYS A N 1
ATOM 706 C CA . LYS A 1 88 ? 9.746 4.841 0.219 1.00 94.12 88 LYS A CA 1
ATOM 707 C C . LYS A 1 88 ? 11.233 5.065 -0.048 1.00 94.12 88 LYS A C 1
ATOM 709 O O . LYS A 1 88 ? 11.631 5.139 -1.203 1.00 94.12 88 LYS A O 1
ATOM 714 N N . GLU A 1 89 ? 12.053 5.101 0.999 1.00 94.56 89 GLU A N 1
ATOM 715 C CA . GLU A 1 89 ? 13.511 5.212 0.866 1.00 94.56 89 GLU A CA 1
ATOM 716 C C . GLU A 1 89 ? 14.091 4.037 0.066 1.00 94.56 89 GLU A C 1
ATOM 718 O O . GLU A 1 89 ? 14.883 4.242 -0.849 1.00 94.56 89 GLU A O 1
ATOM 723 N N . ALA A 1 90 ? 13.628 2.811 0.330 1.00 92.31 90 ALA A N 1
ATOM 724 C CA . ALA A 1 90 ? 14.061 1.632 -0.417 1.00 92.31 90 ALA A CA 1
ATOM 725 C C . ALA A 1 90 ? 13.608 1.636 -1.889 1.00 92.31 90 ALA A C 1
ATOM 727 O O . ALA A 1 90 ? 14.278 1.042 -2.734 1.00 92.31 90 ALA A O 1
ATOM 728 N N . VAL A 1 91 ? 12.472 2.263 -2.214 1.00 89.69 91 VAL A N 1
ATOM 729 C CA . VAL A 1 91 ? 12.031 2.465 -3.605 1.00 89.69 91 VAL A CA 1
ATOM 730 C C . VAL A 1 91 ? 12.970 3.430 -4.324 1.00 89.69 91 VAL A C 1
ATOM 732 O O . VAL A 1 91 ? 13.401 3.121 -5.434 1.00 89.69 91 VAL A O 1
ATOM 735 N N . GLU A 1 92 ? 13.318 4.554 -3.699 1.00 88.62 92 GLU A N 1
ATOM 736 C CA . GLU A 1 92 ? 14.235 5.538 -4.286 1.00 88.62 92 GLU A CA 1
ATOM 737 C C . GLU A 1 92 ? 15.651 4.969 -4.452 1.00 88.62 92 GLU A C 1
ATOM 739 O O . GLU A 1 92 ? 16.223 5.057 -5.535 1.00 88.62 92 GLU A O 1
ATOM 744 N N . GLU A 1 93 ? 16.182 4.261 -3.451 1.00 89.38 93 GLU A N 1
ATOM 745 C CA . GLU A 1 93 ? 17.469 3.560 -3.571 1.00 89.38 93 GLU A CA 1
ATOM 746 C C . GLU A 1 93 ? 17.447 2.521 -4.703 1.00 89.38 93 GLU A C 1
ATOM 748 O O . GLU A 1 93 ? 18.391 2.408 -5.490 1.00 89.38 93 GLU A O 1
ATOM 753 N N . PHE A 1 94 ? 16.350 1.768 -4.826 1.00 85.25 94 PHE A N 1
ATOM 754 C CA . PHE A 1 94 ? 16.199 0.787 -5.894 1.00 85.25 94 PHE A CA 1
ATOM 755 C C . PHE A 1 94 ? 16.163 1.437 -7.281 1.00 85.25 94 PHE A C 1
ATOM 757 O O . PHE A 1 94 ? 16.776 0.897 -8.209 1.00 85.25 94 PHE A O 1
ATOM 764 N N . LYS A 1 95 ? 15.473 2.577 -7.429 1.00 79.50 95 LYS A N 1
ATOM 765 C CA . LYS A 1 95 ? 15.473 3.371 -8.665 1.00 79.50 95 LYS A CA 1
ATOM 766 C C . LYS A 1 95 ? 16.894 3.803 -9.005 1.00 79.50 95 LYS A C 1
ATOM 768 O O . LYS A 1 95 ? 17.386 3.439 -10.068 1.00 79.50 95 LYS A O 1
ATOM 773 N N . GLU A 1 96 ? 17.589 4.462 -8.084 1.00 80.25 96 GLU A N 1
ATOM 774 C CA . GLU A 1 96 ? 18.963 4.934 -8.287 1.00 80.25 96 GLU A CA 1
ATOM 775 C C . GLU A 1 96 ? 19.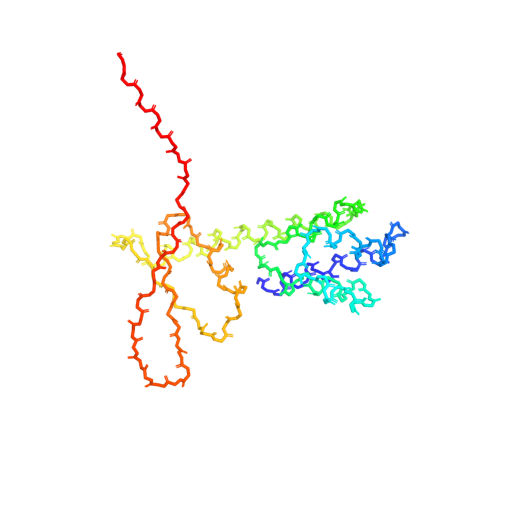924 3.796 -8.667 1.00 80.25 96 GLU A C 1
ATOM 777 O O . GLU A 1 96 ? 20.667 3.893 -9.648 1.00 80.25 96 GLU A O 1
ATOM 782 N N . MET A 1 97 ? 19.876 2.662 -7.958 1.00 79.44 97 MET A N 1
ATOM 783 C CA . MET A 1 97 ? 20.742 1.513 -8.239 1.00 79.44 97 MET A CA 1
ATOM 784 C C . MET A 1 97 ? 20.444 0.876 -9.603 1.00 79.44 97 MET A C 1
ATOM 786 O O . MET A 1 97 ? 21.364 0.503 -10.333 1.00 79.44 97 MET A O 1
ATOM 790 N N . ARG A 1 98 ? 19.168 0.722 -9.978 1.00 72.31 98 ARG A N 1
ATOM 791 C CA . ARG A 1 98 ? 18.813 0.139 -11.280 1.00 72.31 98 ARG A CA 1
ATOM 792 C C . ARG A 1 98 ? 19.146 1.065 -12.432 1.00 72.31 98 ARG A C 1
ATOM 794 O O . ARG A 1 98 ? 19.692 0.591 -13.426 1.00 72.31 98 ARG A O 1
ATOM 801 N N . LEU A 1 99 ? 18.838 2.349 -12.296 1.00 66.44 99 LEU A N 1
ATOM 802 C CA . LEU A 1 99 ? 19.142 3.347 -13.310 1.00 66.44 99 LEU A CA 1
ATOM 803 C C . LEU A 1 99 ? 20.650 3.437 -13.520 1.00 66.44 99 LEU A C 1
ATOM 805 O O . LEU A 1 99 ? 21.118 3.226 -14.636 1.00 66.44 99 LEU A O 1
ATOM 809 N N . SER A 1 100 ? 21.420 3.636 -12.451 1.00 65.25 100 SER A N 1
ATOM 810 C CA . SER A 1 100 ? 22.882 3.695 -12.537 1.00 65.25 100 SER A CA 1
ATOM 811 C C . SER A 1 100 ? 23.481 2.434 -13.157 1.00 65.25 100 SER A C 1
ATOM 813 O O . SER A 1 100 ? 24.357 2.545 -14.009 1.00 65.25 100 SER A O 1
ATOM 815 N N . ARG A 1 101 ? 22.980 1.237 -12.822 1.00 63.62 101 ARG A N 1
ATOM 816 C CA . ARG A 1 101 ? 23.460 -0.011 -13.430 1.00 63.62 101 ARG A CA 1
ATOM 817 C C . ARG A 1 101 ? 23.128 -0.109 -14.920 1.00 63.62 101 ARG A C 1
ATOM 819 O O . ARG A 1 101 ? 24.009 -0.425 -15.709 1.00 63.62 101 ARG A O 1
ATOM 826 N N . ILE A 1 102 ? 21.892 0.199 -15.319 1.00 62.78 102 ILE A N 1
ATOM 827 C CA . ILE A 1 102 ? 21.479 0.202 -16.733 1.00 62.78 102 ILE A CA 1
ATOM 828 C C . ILE A 1 102 ? 22.329 1.194 -17.543 1.00 62.78 102 ILE A C 1
ATOM 830 O O . ILE A 1 102 ? 22.788 0.864 -18.637 1.00 62.78 102 ILE A O 1
ATOM 834 N N . PHE A 1 103 ? 22.573 2.392 -17.007 1.00 61.19 103 PHE A N 1
ATOM 835 C CA . PHE A 1 103 ? 23.341 3.420 -17.708 1.00 61.19 103 PHE A CA 1
ATOM 836 C C . PHE A 1 103 ? 24.842 3.128 -17.744 1.00 61.19 103 PHE A C 1
ATOM 838 O O . PHE A 1 103 ? 25.454 3.290 -18.802 1.00 61.19 103 PHE A O 1
ATOM 845 N N . ASN A 1 104 ? 25.418 2.637 -16.646 1.00 62.03 104 ASN A N 1
ATOM 846 C CA . ASN A 1 104 ? 26.849 2.346 -16.560 1.00 62.03 104 ASN A CA 1
ATOM 847 C C . ASN A 1 104 ? 27.247 1.067 -17.304 1.00 62.03 104 ASN A C 1
ATOM 849 O O . ASN A 1 104 ? 28.346 1.014 -17.848 1.00 62.03 104 ASN A O 1
ATOM 853 N N . GLU A 1 105 ? 26.387 0.044 -17.352 1.00 58.03 105 GLU A N 1
ATOM 854 C CA . GLU A 1 105 ? 26.719 -1.225 -18.012 1.00 58.03 105 GLU A CA 1
ATOM 855 C C . GLU A 1 105 ? 26.442 -1.212 -19.526 1.00 58.03 105 GLU A C 1
ATOM 857 O O . GLU A 1 105 ? 27.032 -2.026 -20.234 1.00 58.03 105 GLU A O 1
ATOM 862 N N . GLN A 1 106 ? 25.561 -0.338 -20.050 1.00 54.22 106 GLN A N 1
ATOM 863 C CA . GLN A 1 106 ? 25.088 -0.477 -21.443 1.00 54.22 106 GLN A CA 1
ATOM 864 C C . GLN A 1 106 ? 24.943 0.808 -22.283 1.00 54.22 106 GLN A C 1
ATOM 866 O O . GLN A 1 106 ? 24.863 0.683 -23.505 1.00 54.22 106 GLN A O 1
ATOM 871 N N . PHE A 1 107 ? 24.917 2.029 -21.721 1.00 52.94 107 PHE A N 1
ATOM 872 C CA . PHE A 1 107 ? 24.384 3.185 -22.479 1.00 52.94 107 PHE A CA 1
ATOM 873 C C . PHE A 1 107 ? 25.226 4.460 -22.548 1.00 52.94 107 PHE A C 1
ATOM 875 O O . PHE A 1 107 ? 24.794 5.421 -23.186 1.00 52.94 107 PHE A O 1
ATOM 882 N N . LEU A 1 108 ? 26.435 4.499 -21.992 1.00 47.81 108 LEU A N 1
ATOM 883 C CA . LEU A 1 108 ? 27.116 5.783 -21.810 1.00 47.81 108 LEU A CA 1
ATOM 884 C C . LEU A 1 108 ? 27.646 6.511 -23.058 1.00 47.81 108 LEU A C 1
ATOM 886 O O . LEU A 1 108 ? 28.189 7.594 -22.874 1.00 47.81 108 LEU A O 1
ATOM 890 N N . HIS A 1 109 ? 27.469 6.048 -24.306 1.00 49.94 109 HIS A N 1
ATOM 891 C CA . HIS A 1 109 ? 28.071 6.798 -25.427 1.00 49.94 109 HIS A CA 1
ATOM 892 C C . HIS A 1 109 ? 27.309 7.015 -26.745 1.00 49.94 109 HIS A C 1
ATOM 894 O O . HIS A 1 109 ? 27.832 7.791 -27.542 1.00 49.94 109 HIS A O 1
ATOM 900 N N . ALA A 1 110 ? 26.119 6.455 -27.029 1.00 50.59 110 ALA A N 1
ATOM 901 C CA . ALA A 1 110 ? 25.569 6.656 -28.392 1.00 50.59 110 ALA A CA 1
ATOM 902 C C . ALA A 1 110 ? 24.054 6.533 -28.651 1.00 50.59 110 ALA A C 1
ATOM 904 O O . ALA A 1 110 ? 23.655 6.722 -29.798 1.00 50.59 110 ALA A O 1
ATOM 905 N N . SER A 1 111 ? 23.189 6.208 -27.684 1.00 52.88 111 SER A N 1
ATOM 906 C CA . SER A 1 111 ? 21.770 5.950 -28.005 1.00 52.88 111 SER A CA 1
ATOM 907 C C . SER A 1 111 ? 20.808 6.978 -27.423 1.00 52.88 111 SER A C 1
ATOM 909 O O . SER A 1 111 ? 20.630 7.072 -26.216 1.00 52.88 111 SER A O 1
ATOM 911 N N . GLU A 1 112 ? 20.112 7.689 -28.312 1.00 57.25 112 GLU A N 1
ATOM 912 C CA . GLU A 1 112 ? 19.003 8.601 -27.989 1.00 57.25 112 GLU A CA 1
ATOM 913 C C . GLU A 1 112 ? 17.719 7.865 -27.558 1.00 57.25 112 GLU A C 1
ATOM 915 O O . GLU A 1 112 ? 16.754 8.494 -27.119 1.00 57.25 112 GLU A O 1
ATOM 920 N N . ARG A 1 113 ? 17.659 6.538 -27.743 1.00 56.19 113 ARG A N 1
ATOM 921 C CA . ARG A 1 113 ? 16.447 5.730 -27.564 1.00 56.19 113 ARG A CA 1
ATOM 922 C C . ARG A 1 113 ? 16.730 4.448 -26.787 1.00 56.19 113 ARG A C 1
ATOM 924 O O . ARG A 1 113 ? 17.610 3.679 -27.155 1.00 56.19 113 ARG A O 1
ATOM 931 N N . MET A 1 114 ? 15.916 4.209 -25.761 1.00 63.38 114 MET A N 1
ATOM 932 C CA . MET A 1 114 ? 15.869 2.973 -24.983 1.00 63.38 114 MET A CA 1
ATOM 933 C C . MET A 1 114 ? 14.566 2.233 -25.315 1.00 63.38 114 MET A C 1
ATOM 935 O O . MET A 1 114 ? 13.500 2.844 -25.332 1.00 63.38 114 MET A O 1
ATOM 939 N N . ILE A 1 115 ? 14.638 0.931 -25.603 1.00 63.62 115 ILE A N 1
ATOM 940 C CA . ILE A 1 115 ? 13.461 0.088 -25.870 1.00 63.62 115 ILE A CA 1
ATOM 941 C C . ILE A 1 115 ? 13.355 -0.937 -24.742 1.00 63.62 115 ILE A C 1
ATOM 943 O O . ILE A 1 115 ? 14.290 -1.700 -24.518 1.00 63.62 115 ILE A O 1
ATOM 947 N N . ILE A 1 116 ? 12.219 -0.954 -24.041 1.00 66.38 116 ILE A N 1
ATOM 948 C CA . ILE A 1 116 ? 11.935 -1.907 -22.962 1.00 66.38 116 ILE A CA 1
ATOM 949 C C . ILE A 1 116 ? 10.747 -2.755 -23.386 1.00 66.38 116 ILE A C 1
ATOM 951 O O . ILE A 1 116 ? 9.627 -2.262 -23.489 1.00 66.38 116 ILE A O 1
ATOM 955 N N . VAL A 1 117 ? 11.008 -4.035 -23.627 1.00 65.38 117 VAL A N 1
ATOM 956 C CA . VAL A 1 117 ? 9.975 -5.016 -23.955 1.00 65.38 117 VAL A CA 1
ATOM 957 C C . VAL A 1 117 ? 9.416 -5.574 -22.651 1.00 65.38 117 VAL A C 1
ATOM 959 O O . VAL A 1 117 ? 10.165 -6.097 -21.828 1.00 65.38 117 VAL A O 1
ATOM 962 N N . VAL A 1 118 ? 8.107 -5.430 -22.461 1.00 63.47 118 VAL A N 1
ATOM 963 C CA . VAL A 1 118 ? 7.373 -5.950 -21.304 1.00 63.47 118 VAL A CA 1
ATOM 964 C C . VAL A 1 118 ? 6.380 -6.979 -21.828 1.00 63.47 118 VAL A C 1
ATOM 966 O O . VAL A 1 118 ? 5.640 -6.672 -22.759 1.00 63.47 118 VAL A O 1
ATOM 969 N N . ASP A 1 119 ? 6.405 -8.181 -21.257 1.00 58.75 119 ASP A N 1
ATOM 970 C CA . ASP A 1 119 ? 5.544 -9.301 -21.652 1.00 58.75 119 ASP A CA 1
ATOM 971 C C . ASP A 1 119 ? 4.046 -8.961 -21.494 1.00 58.75 119 ASP A C 1
ATOM 973 O O . ASP A 1 119 ? 3.670 -8.212 -20.591 1.00 58.75 119 ASP A O 1
ATOM 977 N N . GLU A 1 120 ? 3.194 -9.490 -22.378 1.00 54.47 120 GLU A N 1
ATOM 978 C CA . GLU A 1 120 ? 1.749 -9.211 -22.426 1.00 54.47 120 GLU A CA 1
ATOM 979 C C . GLU A 1 120 ? 1.000 -9.788 -21.218 1.00 54.47 120 GLU A C 1
ATOM 981 O O . GLU A 1 120 ? 0.040 -9.178 -20.747 1.00 54.47 120 GLU A O 1
ATOM 986 N N . ASP A 1 121 ? 1.479 -10.899 -20.653 1.00 57.12 121 ASP A N 1
ATOM 987 C CA . ASP A 1 121 ? 0.873 -11.533 -19.475 1.00 57.12 121 ASP A CA 1
ATOM 988 C C . ASP A 1 121 ? 1.050 -10.691 -18.182 1.00 57.12 121 ASP A C 1
ATOM 990 O O . ASP A 1 121 ? 0.606 -11.069 -17.094 1.00 57.12 121 ASP A O 1
ATOM 994 N N . MET A 1 122 ? 1.697 -9.524 -18.277 1.00 56.59 122 MET A N 1
ATOM 995 C CA . MET A 1 122 ? 1.967 -8.628 -17.158 1.00 56.59 122 MET A CA 1
ATOM 996 C C . MET A 1 122 ? 0.781 -7.678 -16.922 1.00 56.59 122 MET A C 1
ATOM 998 O O . MET A 1 122 ? 0.406 -6.871 -17.772 1.00 56.59 122 MET A O 1
ATOM 1002 N N . ASN A 1 123 ? 0.200 -7.745 -15.721 1.00 59.69 123 ASN A N 1
ATOM 1003 C CA . ASN A 1 123 ? -0.933 -6.914 -15.305 1.00 59.69 123 ASN A CA 1
ATOM 1004 C C . ASN A 1 123 ? -0.626 -5.405 -15.470 1.00 59.69 123 ASN A C 1
ATOM 1006 O O . ASN A 1 123 ? 0.523 -4.984 -15.337 1.00 59.69 123 ASN A O 1
ATOM 1010 N N . GLY A 1 124 ? -1.639 -4.556 -15.694 1.00 61.09 124 GLY A N 1
ATOM 1011 C CA . GLY A 1 124 ? -1.456 -3.119 -15.990 1.00 61.09 124 GLY A CA 1
ATOM 1012 C C . GLY A 1 124 ? -0.689 -2.312 -14.925 1.00 61.09 124 GLY A C 1
ATOM 1013 O O . GLY A 1 124 ? -0.203 -1.214 -15.202 1.00 61.09 124 GLY A O 1
ATOM 1014 N N . LEU A 1 125 ? -0.543 -2.867 -13.721 1.00 61.38 125 LEU A N 1
ATOM 1015 C CA . LEU A 1 125 ? 0.292 -2.345 -12.637 1.00 61.38 125 LEU A CA 1
ATOM 1016 C C . LEU A 1 125 ? 1.785 -2.457 -12.952 1.00 61.38 125 LEU A C 1
ATOM 1018 O O . LEU A 1 125 ? 2.529 -1.524 -12.687 1.00 61.38 125 LEU A O 1
ATOM 1022 N N . ILE A 1 126 ? 2.211 -3.530 -13.615 1.00 66.56 126 ILE A N 1
ATOM 1023 C CA . ILE A 1 126 ? 3.615 -3.758 -13.965 1.00 66.56 126 ILE A CA 1
ATOM 1024 C C . ILE A 1 126 ? 4.079 -2.754 -15.027 1.00 66.56 126 ILE A C 1
ATOM 1026 O O . ILE A 1 126 ? 5.210 -2.279 -14.979 1.00 66.56 126 ILE A O 1
ATOM 1030 N N . TYR A 1 127 ? 3.197 -2.354 -15.949 1.00 67.19 127 TYR A N 1
ATOM 1031 C CA . TYR A 1 127 ? 3.490 -1.256 -16.875 1.00 67.19 127 TYR A CA 1
ATOM 1032 C C . TYR A 1 127 ? 3.722 0.070 -16.139 1.00 67.19 127 TYR A C 1
ATOM 1034 O O . TYR A 1 127 ? 4.674 0.785 -16.450 1.00 67.19 127 TYR A O 1
ATOM 1042 N N . LYS A 1 128 ? 2.875 0.393 -15.151 1.00 69.38 128 LYS A N 1
ATOM 1043 C CA . LYS A 1 128 ? 3.058 1.592 -14.321 1.00 69.38 128 LYS A CA 1
ATOM 1044 C C . LYS A 1 128 ? 4.358 1.524 -13.529 1.00 69.38 128 LYS A C 1
ATOM 1046 O O . LYS A 1 128 ? 5.097 2.499 -13.544 1.00 69.38 128 LYS A O 1
ATOM 1051 N N . ASP A 1 129 ? 4.667 0.370 -12.941 1.00 73.19 129 ASP A N 1
ATOM 1052 C CA . ASP A 1 129 ? 5.918 0.145 -12.216 1.00 73.19 129 ASP A CA 1
ATOM 1053 C C . ASP A 1 129 ? 7.126 0.392 -13.126 1.00 73.19 129 ASP A C 1
ATOM 1055 O O . ASP A 1 129 ? 8.045 1.114 -12.758 1.00 73.19 129 ASP A O 1
ATOM 1059 N N . VAL A 1 130 ? 7.121 -0.152 -14.347 1.00 72.00 130 VAL A N 1
ATOM 1060 C CA . VAL A 1 130 ? 8.197 0.084 -15.321 1.00 72.00 130 VAL A CA 1
ATOM 1061 C C . VAL A 1 130 ? 8.289 1.563 -15.686 1.00 72.00 130 VAL A C 1
ATOM 1063 O O . VAL A 1 130 ? 9.393 2.093 -15.751 1.00 72.00 130 VAL A O 1
ATOM 1066 N N . GLN A 1 131 ? 7.161 2.243 -15.893 1.00 70.50 131 GLN A N 1
ATOM 1067 C CA . GLN A 1 131 ? 7.153 3.666 -16.223 1.00 70.50 131 GLN A CA 1
ATOM 1068 C C . GLN A 1 131 ? 7.707 4.531 -15.076 1.00 70.50 131 GLN A C 1
ATOM 1070 O O . GLN A 1 131 ? 8.469 5.455 -15.335 1.00 70.50 131 GLN A O 1
ATOM 1075 N N . GLU A 1 132 ? 7.359 4.224 -13.824 1.00 72.06 132 GLU A N 1
ATOM 1076 C CA . GLU A 1 132 ? 7.853 4.914 -12.620 1.00 72.06 132 GLU A CA 1
ATOM 1077 C C . GLU A 1 132 ? 9.340 4.663 -12.339 1.00 72.06 132 GLU A C 1
ATOM 1079 O O . GLU A 1 132 ? 9.986 5.450 -11.646 1.00 72.06 132 GLU A O 1
ATOM 1084 N N . LEU A 1 133 ? 9.882 3.551 -12.836 1.00 71.75 133 LEU A N 1
ATOM 1085 C CA . LEU A 1 133 ? 11.291 3.197 -12.683 1.00 71.75 133 LEU A CA 1
ATOM 1086 C C . LEU A 1 133 ? 1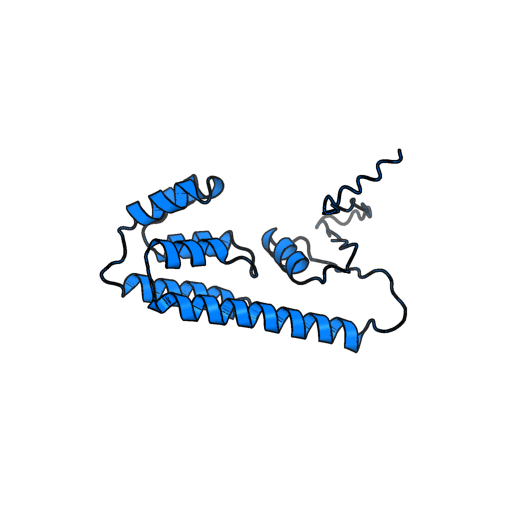2.186 3.835 -13.747 1.00 71.75 133 LEU A C 1
ATOM 1088 O O . LEU A 1 133 ? 13.398 3.645 -13.683 1.00 71.75 133 LEU A O 1
ATOM 1092 N N . LEU A 1 134 ? 11.625 4.542 -14.731 1.00 70.19 134 LEU A N 1
ATOM 1093 C CA . LEU A 1 134 ? 12.397 5.142 -15.812 1.00 70.19 134 LEU A CA 1
ATOM 1094 C C . LEU A 1 134 ? 12.731 6.605 -15.531 1.00 70.19 134 LEU A C 1
ATOM 1096 O O . LEU A 1 134 ? 11.908 7.321 -14.968 1.00 70.19 134 LEU A O 1
ATOM 1100 N N . PRO A 1 135 ? 13.914 7.082 -15.950 1.00 64.88 135 PRO A N 1
ATOM 1101 C CA . PRO A 1 135 ? 14.271 8.480 -15.786 1.00 64.88 135 PRO A CA 1
ATOM 1102 C C . PRO A 1 135 ? 13.422 9.389 -16.667 1.00 64.88 135 PRO A C 1
ATOM 1104 O O . PRO A 1 135 ? 13.101 9.042 -17.805 1.00 64.88 135 PRO A O 1
ATOM 1107 N N . ASP A 1 136 ? 13.239 10.627 -16.219 1.00 64.12 136 ASP A N 1
ATOM 1108 C CA . ASP A 1 136 ? 12.509 11.673 -16.949 1.00 64.12 136 ASP A CA 1
ATOM 1109 C C . ASP A 1 136 ? 13.067 11.967 -18.355 1.00 64.12 136 ASP A C 1
ATOM 1111 O O . ASP A 1 136 ? 12.355 12.458 -19.233 1.00 64.12 136 ASP A O 1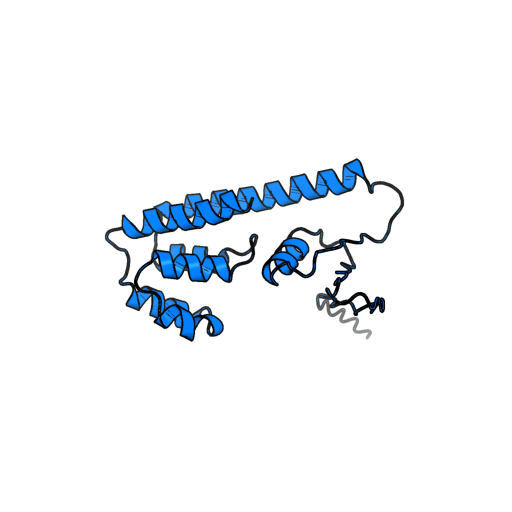
ATOM 1115 N N . HIS A 1 137 ? 14.351 11.678 -18.595 1.00 60.12 137 HIS A N 1
ATOM 1116 C CA . HIS A 1 137 ? 14.987 11.879 -19.898 1.00 60.12 137 HIS A CA 1
ATOM 1117 C C . HIS A 1 137 ? 14.724 10.737 -20.895 1.00 60.12 137 HIS A C 1
ATOM 1119 O O . HIS A 1 137 ? 15.028 10.889 -22.082 1.00 60.12 137 HIS A O 1
ATOM 1125 N N . VAL A 1 138 ? 14.131 9.617 -20.464 1.00 58.59 138 VAL A N 1
ATOM 1126 C CA . VAL A 1 138 ? 13.670 8.556 -21.367 1.00 58.59 138 VAL A CA 1
ATOM 1127 C C . VAL A 1 138 ? 12.392 9.029 -22.056 1.00 58.59 138 VAL A C 1
ATOM 1129 O O . VAL A 1 138 ? 11.293 9.010 -21.512 1.00 58.59 138 VAL A O 1
ATOM 1132 N N . ARG A 1 139 ? 12.548 9.488 -23.300 1.00 51.62 139 ARG A N 1
ATOM 1133 C CA . ARG A 1 139 ? 11.474 10.133 -24.077 1.00 51.62 139 ARG A CA 1
ATOM 1134 C C . ARG A 1 139 ? 10.436 9.170 -24.656 1.00 51.62 139 ARG A C 1
ATOM 1136 O O . ARG A 1 139 ? 9.369 9.619 -25.083 1.00 51.62 139 ARG A O 1
ATOM 1143 N N . ALA A 1 140 ? 10.747 7.878 -24.724 1.00 53.22 140 ALA A N 1
ATOM 1144 C CA . ALA A 1 140 ? 9.856 6.874 -25.285 1.00 53.22 140 ALA A CA 1
ATOM 1145 C C . ALA A 1 140 ? 10.100 5.504 -24.651 1.00 53.22 140 ALA A C 1
ATOM 1147 O O . ALA A 1 140 ? 11.228 5.020 -24.624 1.00 53.22 140 ALA A O 1
ATOM 1148 N N . VAL A 1 141 ? 9.015 4.879 -24.201 1.00 54.38 141 VAL A N 1
ATOM 1149 C CA . VAL A 1 141 ? 8.967 3.481 -23.774 1.00 54.38 141 VAL A CA 1
ATOM 1150 C C . VAL A 1 141 ? 8.048 2.775 -24.749 1.00 54.38 141 VAL A C 1
ATOM 1152 O O . VAL A 1 141 ? 6.847 3.041 -24.777 1.00 54.38 141 VAL A O 1
ATOM 1155 N N . ASN A 1 142 ? 8.612 1.910 -25.583 1.00 52.38 142 ASN A N 1
ATOM 1156 C CA . ASN A 1 142 ? 7.822 1.112 -26.509 1.00 52.38 142 ASN A CA 1
ATOM 1157 C C . ASN A 1 142 ? 7.546 -0.243 -25.872 1.00 52.38 142 ASN A C 1
ATOM 1159 O O . ASN A 1 142 ? 8.415 -1.108 -25.875 1.00 52.38 142 ASN A O 1
ATOM 1163 N N . VAL A 1 143 ? 6.333 -0.424 -25.355 1.00 51.44 143 VAL A N 1
ATOM 1164 C CA . VAL A 1 143 ? 5.858 -1.740 -24.923 1.00 51.44 143 VAL A CA 1
ATOM 1165 C C . VAL A 1 143 ? 5.417 -2.516 -26.148 1.00 51.44 143 VAL A C 1
ATOM 1167 O O . VAL A 1 143 ? 4.453 -2.143 -26.818 1.00 51.44 143 VAL A O 1
ATOM 1170 N N . ILE A 1 144 ? 6.133 -3.594 -26.440 1.00 51.50 144 ILE A N 1
ATOM 1171 C CA . ILE A 1 144 ? 5.766 -4.530 -27.497 1.00 51.50 144 ILE A CA 1
ATOM 1172 C C . ILE A 1 144 ? 4.882 -5.602 -26.863 1.00 51.50 144 ILE A C 1
ATOM 1174 O O . ILE A 1 144 ? 5.346 -6.347 -26.007 1.00 51.50 144 ILE A O 1
ATOM 1178 N N . ARG A 1 145 ? 3.611 -5.653 -27.274 1.00 49.94 145 ARG A N 1
ATOM 1179 C CA . ARG A 1 145 ? 2.661 -6.697 -26.870 1.00 49.94 145 ARG A CA 1
ATOM 1180 C C . ARG A 1 145 ? 2.833 -7.896 -27.793 1.00 49.94 145 ARG A C 1
ATOM 1182 O O . ARG A 1 145 ? 2.712 -7.734 -29.007 1.00 49.94 145 ARG A O 1
ATOM 1189 N N . TYR A 1 146 ? 3.111 -9.065 -27.232 1.00 45.25 146 TYR A N 1
ATOM 1190 C CA . TYR A 1 146 ? 3.110 -10.316 -27.981 1.00 45.25 146 TYR A CA 1
ATOM 1191 C C . TYR A 1 146 ? 1.788 -11.035 -27.755 1.00 45.25 146 TYR A C 1
ATOM 1193 O O . TYR A 1 146 ? 1.653 -11.762 -26.781 1.00 45.25 146 TYR A O 1
ATOM 1201 N N . GLY A 1 147 ? 0.852 -10.834 -28.686 1.00 44.12 147 GLY A N 1
ATOM 1202 C CA . GLY A 1 147 ? -0.366 -11.632 -28.773 1.00 44.12 147 GLY A CA 1
ATOM 1203 C C . GLY A 1 147 ? -0.027 -13.115 -28.887 1.00 44.12 147 GLY A C 1
ATOM 1204 O O . GLY A 1 147 ? 0.815 -13.500 -29.698 1.00 44.12 147 GLY A O 1
ATOM 1205 N N . ARG A 1 148 ? -0.700 -13.954 -28.095 1.00 43.41 148 ARG A N 1
ATOM 1206 C CA . ARG A 1 148 ? -0.543 -15.422 -28.112 1.00 43.41 148 ARG A CA 1
ATOM 1207 C C . ARG A 1 148 ? -0.892 -16.070 -29.465 1.00 43.41 148 ARG A C 1
ATOM 1209 O O . ARG A 1 148 ? -0.518 -17.216 -29.701 1.00 43.41 148 ARG A O 1
ATOM 1216 N N . ASP A 1 149 ? -1.544 -15.336 -30.361 1.00 43.84 149 ASP A N 1
ATOM 1217 C CA . ASP A 1 149 ? -1.811 -15.767 -31.729 1.00 43.84 149 ASP A CA 1
ATOM 1218 C C . ASP A 1 149 ? -0.711 -15.236 -32.653 1.00 43.84 149 ASP A C 1
ATOM 1220 O O . ASP A 1 149 ? -0.540 -14.029 -32.814 1.00 43.84 149 ASP A O 1
ATOM 1224 N N . GLY A 1 150 ? 0.064 -16.157 -33.229 1.00 44.91 150 GLY A N 1
ATOM 1225 C CA . GLY A 1 150 ? 1.280 -15.908 -34.008 1.00 44.91 150 GLY A CA 1
ATOM 1226 C C . GLY A 1 150 ? 1.089 -15.221 -35.363 1.00 44.91 150 GLY A C 1
ATOM 1227 O O . GLY A 1 150 ? 1.733 -15.623 -36.327 1.00 44.91 150 GLY A O 1
ATOM 1228 N N . ASP A 1 151 ? 0.255 -14.186 -35.442 1.00 41.50 151 ASP A N 1
ATOM 1229 C CA . ASP A 1 151 ? 0.175 -13.290 -36.592 1.00 41.50 151 ASP A CA 1
ATOM 1230 C C . ASP A 1 151 ? 0.746 -11.922 -36.200 1.00 41.50 151 ASP A C 1
ATOM 1232 O O . ASP A 1 151 ? 0.080 -10.991 -35.742 1.00 41.50 151 ASP A O 1
ATOM 1236 N N . SER A 1 152 ? 2.070 -11.849 -36.287 1.00 47.75 152 SER A N 1
ATOM 1237 C CA . SER A 1 152 ? 2.863 -10.668 -35.995 1.00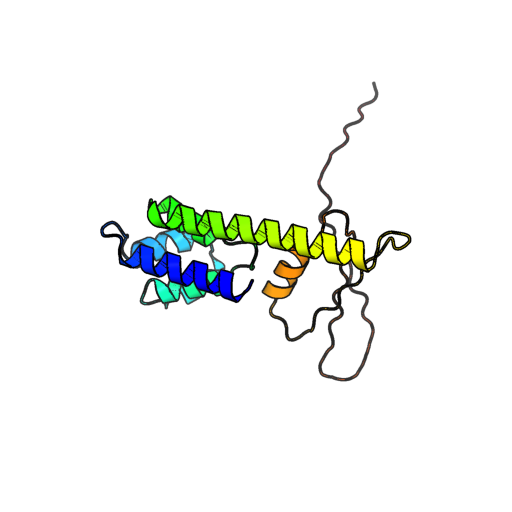 47.75 152 SER A CA 1
ATOM 1238 C C . SER A 1 152 ? 2.562 -9.551 -36.999 1.00 47.75 152 SER A C 1
ATOM 1240 O O . SER A 1 152 ? 3.204 -9.462 -38.046 1.00 47.75 152 SER A O 1
ATOM 1242 N N . MET A 1 153 ? 1.662 -8.632 -36.653 1.00 35.50 153 MET A N 1
ATOM 1243 C CA . MET A 1 153 ? 1.723 -7.269 -37.178 1.00 35.50 153 MET A CA 1
ATOM 1244 C C . MET A 1 153 ? 2.254 -6.337 -36.098 1.00 35.50 153 MET A C 1
ATOM 1246 O O . MET A 1 153 ? 1.602 -6.054 -35.095 1.00 35.50 153 MET A O 1
ATOM 1250 N N . LEU A 1 154 ? 3.472 -5.858 -36.350 1.00 38.75 154 LEU A N 1
ATOM 1251 C CA . LEU A 1 154 ? 4.205 -4.847 -35.599 1.00 38.75 154 LEU A CA 1
ATOM 1252 C C . LEU A 1 154 ? 3.416 -3.522 -35.602 1.00 38.75 154 LEU A C 1
ATOM 1254 O O . LEU A 1 154 ? 3.700 -2.588 -36.350 1.00 38.75 154 LEU A O 1
ATOM 1258 N N . GLY A 1 155 ? 2.373 -3.448 -34.781 1.00 33.97 155 GLY A N 1
ATOM 1259 C CA . GLY A 1 155 ? 1.651 -2.218 -34.511 1.00 33.97 155 GLY A CA 1
ATOM 1260 C C . GLY A 1 155 ? 2.528 -1.315 -33.656 1.00 33.97 155 GLY A C 1
ATOM 1261 O O . GLY A 1 155 ? 2.575 -1.460 -32.438 1.00 33.97 155 GLY A O 1
ATOM 1262 N N . VAL A 1 156 ? 3.238 -0.378 -34.281 1.00 33.56 156 VAL A N 1
ATOM 1263 C CA . VAL A 1 156 ? 3.873 0.736 -33.570 1.00 33.56 156 VAL A CA 1
ATOM 1264 C C . VAL A 1 156 ? 2.752 1.613 -33.009 1.00 33.56 156 VAL A C 1
ATOM 1266 O O . VAL A 1 156 ? 2.152 2.409 -33.731 1.00 33.56 156 VAL A O 1
ATOM 1269 N N . TRP A 1 157 ? 2.431 1.449 -31.725 1.00 38.00 157 TRP A N 1
ATOM 1270 C CA . TRP A 1 157 ? 1.406 2.253 -31.061 1.00 38.00 157 TRP A CA 1
ATOM 1271 C C . TRP A 1 157 ? 2.008 3.485 -30.386 1.00 38.00 157 TRP A C 1
ATOM 1273 O O . TRP A 1 157 ? 3.058 3.441 -29.750 1.00 38.00 157 TRP A O 1
ATOM 1283 N N . LYS A 1 158 ? 1.323 4.615 -30.592 1.00 34.34 158 LYS A N 1
ATOM 1284 C CA . LYS A 1 158 ? 1.787 5.970 -30.285 1.00 34.34 158 LYS A CA 1
ATOM 1285 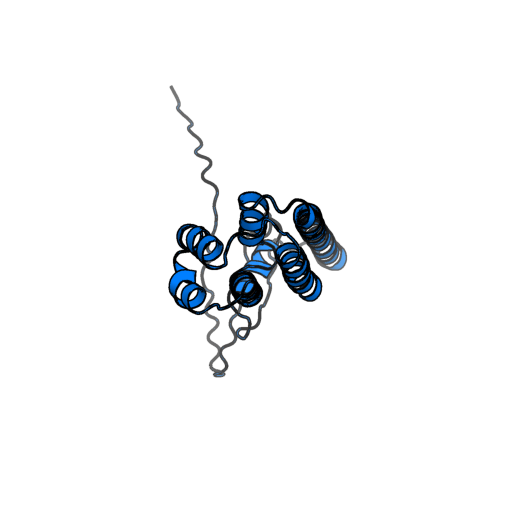C C . LYS A 1 158 ? 1.997 6.229 -28.791 1.00 34.34 158 LYS A C 1
ATOM 1287 O O . LYS A 1 158 ? 1.113 6.012 -27.966 1.00 34.34 158 LYS A O 1
ATOM 1292 N N . GLN A 1 159 ? 3.146 6.848 -28.536 1.00 36.28 159 GLN A N 1
ATOM 1293 C CA . GLN A 1 159 ? 3.535 7.663 -27.389 1.00 36.28 159 GLN A CA 1
ATOM 1294 C C . GLN A 1 159 ? 2.355 8.441 -26.773 1.00 36.28 159 GLN A C 1
ATOM 1296 O O . GLN A 1 159 ? 1.729 9.264 -27.444 1.00 36.28 159 GLN A O 1
ATOM 1301 N N . LYS A 1 160 ? 2.098 8.254 -25.473 1.00 36.84 160 LYS A N 1
ATOM 1302 C CA . LYS A 1 160 ? 1.450 9.287 -24.654 1.00 36.84 160 LYS A CA 1
ATOM 1303 C C . LYS A 1 160 ? 2.552 10.102 -23.988 1.00 36.84 160 LYS A C 1
ATOM 1305 O O . LYS A 1 160 ? 3.159 9.665 -23.020 1.00 36.84 160 LYS A O 1
ATOM 1310 N N . SER A 1 161 ? 2.838 11.267 -24.558 1.00 37.62 161 SER A N 1
ATOM 1311 C CA . SER A 1 161 ? 3.730 12.258 -23.966 1.00 37.62 161 SER A CA 1
ATOM 1312 C C . SER A 1 161 ? 3.009 12.988 -22.833 1.00 37.62 161 SER A C 1
ATOM 1314 O O . SER A 1 161 ? 2.014 13.670 -23.085 1.00 37.62 161 SER A O 1
ATOM 1316 N N . SER A 1 162 ? 3.529 12.915 -21.611 1.00 33.59 162 SER A N 1
ATOM 1317 C CA . SER A 1 162 ? 3.189 13.880 -20.562 1.00 33.59 162 SER A CA 1
ATOM 1318 C C . SER A 1 162 ? 4.082 15.106 -20.754 1.00 33.59 162 SER A C 1
ATOM 1320 O O . SER A 1 162 ? 5.149 15.212 -20.159 1.00 33.59 162 SER A O 1
ATOM 1322 N N . ALA A 1 163 ? 3.699 16.002 -21.665 1.00 32.84 163 ALA A N 1
ATOM 1323 C CA . ALA A 1 163 ? 4.368 17.290 -21.803 1.00 32.84 163 ALA A CA 1
ATOM 1324 C C . ALA A 1 163 ? 3.806 18.250 -20.748 1.00 32.84 163 ALA A C 1
ATOM 1326 O O . ALA A 1 163 ? 2.635 18.627 -20.804 1.00 32.84 163 ALA A O 1
ATOM 1327 N N . ASN A 1 164 ? 4.653 18.637 -19.794 1.00 31.14 164 ASN A N 1
ATOM 1328 C CA . ASN A 1 164 ? 4.392 19.732 -18.867 1.00 31.14 164 ASN A CA 1
ATOM 1329 C C . ASN A 1 164 ? 4.017 21.003 -19.642 1.00 31.14 164 ASN A C 1
ATOM 1331 O O . ASN A 1 164 ? 4.754 21.458 -20.519 1.00 31.14 164 ASN A O 1
ATOM 1335 N N . SER A 1 165 ? 2.882 21.599 -19.281 1.00 36.78 165 SER A N 1
ATOM 1336 C CA . SER A 1 165 ? 2.502 22.944 -19.693 1.00 36.78 165 SER A CA 1
ATOM 1337 C C . SER A 1 165 ? 3.439 23.960 -19.037 1.00 36.78 165 SER A C 1
ATOM 1339 O O . SER A 1 165 ? 3.193 24.419 -17.924 1.00 36.78 165 SER A O 1
ATOM 1341 N N . VAL A 1 166 ? 4.511 24.339 -19.727 1.00 32.88 166 VAL A N 1
ATOM 1342 C CA . VAL A 1 166 ? 5.195 25.609 -19.465 1.00 32.88 166 VAL A CA 1
ATOM 1343 C C . VAL A 1 166 ? 4.745 26.574 -20.551 1.00 32.88 166 VAL A C 1
ATOM 1345 O O . VAL A 1 166 ? 5.280 26.594 -21.660 1.00 32.88 166 VAL A O 1
ATOM 1348 N N . GLY A 1 167 ? 3.705 27.346 -20.241 1.00 29.61 167 GLY A N 1
ATOM 1349 C CA . GLY A 1 167 ? 3.305 28.488 -21.049 1.00 29.61 167 GLY A CA 1
ATOM 1350 C C . GLY A 1 167 ? 4.418 29.531 -21.027 1.00 29.61 167 GLY A C 1
ATOM 1351 O O . GLY A 1 167 ? 4.592 30.239 -20.042 1.00 29.61 167 GLY A O 1
ATOM 1352 N N . LYS A 1 168 ? 5.177 29.631 -22.121 1.00 33.03 168 LYS A N 1
ATOM 1353 C CA . LYS A 1 168 ? 5.939 30.838 -22.441 1.00 33.03 168 LYS A CA 1
ATOM 1354 C C . LYS A 1 168 ? 4.949 31.893 -22.928 1.00 33.03 168 LYS A C 1
ATOM 1356 O O . LYS A 1 168 ? 4.535 31.862 -24.082 1.00 33.03 168 LYS A O 1
ATOM 1361 N N . THR A 1 169 ? 4.583 32.837 -22.071 1.00 32.62 169 THR A N 1
ATOM 1362 C CA . THR A 1 169 ? 4.072 34.135 -22.521 1.00 32.62 169 THR A CA 1
ATOM 1363 C C . THR A 1 169 ? 5.264 35.016 -22.875 1.00 32.62 169 THR A C 1
ATOM 1365 O O . THR A 1 169 ? 5.870 35.637 -22.007 1.00 32.62 169 THR A O 1
ATOM 1368 N N . SER A 1 170 ? 5.611 35.058 -24.159 1.00 35.50 170 SER A N 1
ATOM 1369 C CA . SER A 1 170 ? 6.305 36.207 -24.737 1.00 35.50 170 SER A CA 1
ATOM 1370 C C . SER A 1 170 ? 5.226 37.181 -25.204 1.00 35.50 170 SER A C 1
ATOM 1372 O O . SER A 1 170 ? 4.546 36.909 -26.189 1.00 35.50 170 SER A O 1
ATOM 1374 N N . GLN A 1 171 ? 5.032 38.280 -24.476 1.00 36.66 171 GLN A N 1
ATOM 1375 C CA . GLN A 1 171 ? 4.347 39.457 -25.003 1.00 36.66 171 GLN A CA 1
ATOM 1376 C C . GLN A 1 171 ? 5.409 40.481 -25.386 1.00 36.66 171 GLN A C 1
ATOM 1378 O O . GLN A 1 171 ? 6.125 41.011 -24.542 1.00 36.66 171 GLN A O 1
ATOM 1383 N N . THR A 1 172 ? 5.520 40.689 -26.690 1.00 35.62 172 THR A N 1
ATOM 1384 C CA . THR A 1 172 ? 6.095 41.870 -27.319 1.00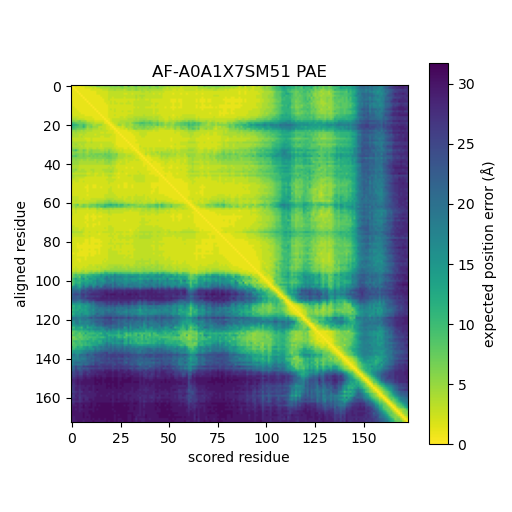 35.62 172 THR A CA 1
ATOM 1385 C C . THR A 1 172 ? 5.158 43.045 -27.058 1.00 35.62 172 THR A C 1
ATOM 1387 O O . THR A 1 172 ? 3.959 42.952 -27.326 1.00 35.62 172 THR A O 1
ATOM 1390 N N . THR A 1 173 ? 5.688 44.160 -26.573 1.00 47.44 173 THR A N 1
ATOM 1391 C CA . THR A 1 173 ? 5.171 45.498 -26.882 1.00 47.44 173 THR A CA 1
ATOM 1392 C C . THR A 1 173 ? 6.360 46.434 -26.967 1.00 47.44 173 THR A C 1
ATOM 1394 O O . THR A 1 173 ? 7.250 46.309 -26.096 1.00 47.44 173 THR A O 1
#

Solvent-accessible surface area (backbone atoms only — not comparable to full-atom values): 10966 Å² total; per-residue (Å²): 105,70,70,57,54,54,47,46,53,54,50,41,48,57,49,49,75,68,40,89,78,53,71,54,71,67,54,54,48,54,55,45,51,72,77,38,68,86,47,44,74,61,57,68,69,44,88,51,70,61,52,48,50,48,54,48,55,77,74,35,37,87,85,48,54,62,71,61,53,47,52,37,59,77,62,65,40,67,86,40,51,61,56,54,51,55,49,53,52,51,50,52,53,49,37,54,55,50,47,52,48,53,39,73,76,72,50,85,82,83,69,95,71,62,81,50,78,48,67,57,92,53,57,77,46,54,57,50,35,54,57,73,58,50,60,90,83,64,85,55,77,52,70,52,72,65,65,92,62,92,71,88,70,90,74,86,74,81,83,84,78,88,72,78,87,74,84,79,84,83,80,87,129